Protein AF-A0A9X2PAR8-F1 (afdb_monomer)

Foldseek 3Di:
DDKAAQKWKDKVQQGDTDTDGIDDPPDDDDDDTDHDDDVVCVVVQKDKIKMWIDGDPDIDMDIDMDGHPDDPDDDKDKDWPDPDDDDPPDDIDIDID

Sequence (97 aa):
NVTLSNVAVSDPLTGLNVSIPSLAPGSSESIPTSYTVTQTDIDAGKVDNTASAAVGSVNVSASESVSATQLPALSITKTATESTFAAVGDVLNYTIV

InterPro domains:
  IPR055354 Domain of unknown function DUF7507 [PF24346] (1-56)

Solvent-accessible surface area (backbone atoms only — not comparable to full-atom values): 6339 Å² total; per-residue (Å²): 136,66,67,48,56,56,33,37,37,38,21,78,79,55,62,46,74,48,68,46,69,66,43,54,67,93,62,85,86,88,80,91,80,67,72,83,87,48,70,67,34,47,76,68,36,36,46,80,44,55,39,35,42,35,42,94,94,46,73,50,73,51,72,52,74,49,72,42,88,72,72,90,79,85,74,80,45,81,43,64,77,61,92,76,87,89,60,96,84,72,84,83,51,71,52,75,86

Organism: NCBI:txid2961943

Secondary structure (DSSP, 8-state):
---EEEEEEEETTTTEEEEEEEE-TT------------HHHHHHTEEEEEEEEEETTEEEEEEEEEE----------EEES-S---STT----EEE-

Mean predicted aligned error: 9.87 Å

pLDDT: mean 88.81, std 8.54, range [54.34, 96.31]

Radius of gyration: 27.12 Å; Cα contacts (8 Å, |Δi|>4): 137; chains: 1; bounding box: 56×22×77 Å

Structure (mmCIF, N/CA/C/O backbone):
data_AF-A0A9X2PAR8-F1
#
_entry.id   AF-A0A9X2PAR8-F1
#
loop_
_atom_site.group_PDB
_atom_site.id
_atom_site.type_symbol
_atom_site.label_atom_id
_atom_site.label_alt_id
_atom_site.label_comp_id
_atom_site.label_asym_id
_atom_site.label_entity_id
_atom_site.label_seq_id
_atom_site.pdbx_PDB_ins_code
_atom_site.Cartn_x
_atom_site.Cartn_y
_atom_site.Cartn_z
_atom_site.occupancy
_atom_site.B_iso_or_equiv
_atom_site.auth_seq_id
_atom_site.auth_comp_id
_atom_site.auth_asym_id
_atom_site.auth_atom_id
_atom_site.pdbx_PDB_model_num
ATOM 1 N N . ASN A 1 1 ? 21.451 6.467 -25.378 1.00 67.88 1 ASN A N 1
ATOM 2 C CA . ASN A 1 1 ? 20.116 6.818 -24.858 1.00 67.88 1 ASN A CA 1
ATOM 3 C C . ASN A 1 1 ? 19.089 6.199 -25.790 1.00 67.88 1 ASN A C 1
ATOM 5 O O . ASN A 1 1 ? 19.162 6.504 -26.973 1.00 67.88 1 ASN A O 1
ATOM 9 N N . VAL A 1 2 ? 18.241 5.281 -25.321 1.00 82.75 2 VAL A N 1
ATOM 10 C CA . VAL A 1 2 ? 17.296 4.526 -26.172 1.00 82.75 2 VAL A CA 1
ATOM 11 C C . VAL A 1 2 ? 15.875 4.670 -25.644 1.00 82.75 2 VAL A C 1
ATOM 13 O O . VAL A 1 2 ? 15.674 4.670 -24.432 1.00 82.75 2 VAL A O 1
ATOM 16 N N . THR A 1 3 ? 14.914 4.854 -26.549 1.00 89.00 3 THR A N 1
ATOM 17 C CA . THR A 1 3 ? 13.486 4.905 -26.212 1.00 89.00 3 THR A CA 1
ATOM 18 C C . THR A 1 3 ? 13.038 3.522 -25.757 1.00 89.00 3 THR A C 1
ATOM 20 O O . THR A 1 3 ? 13.345 2.528 -26.416 1.00 89.00 3 THR A O 1
ATOM 23 N N . LEU A 1 4 ? 12.328 3.458 -24.636 1.00 89.50 4 LEU A N 1
ATOM 24 C CA . LEU A 1 4 ? 11.718 2.226 -24.148 1.00 89.50 4 LEU A CA 1
ATOM 25 C C . LEU A 1 4 ? 10.339 2.064 -24.782 1.00 89.50 4 LEU A C 1
ATOM 27 O O . LEU A 1 4 ? 9.642 3.051 -24.999 1.00 89.50 4 LEU A O 1
ATOM 31 N N . SER A 1 5 ? 9.931 0.832 -25.064 1.00 91.56 5 SER A N 1
ATOM 32 C CA . SER A 1 5 ? 8.603 0.533 -25.607 1.00 91.56 5 SER A CA 1
ATOM 33 C C . SER A 1 5 ? 7.966 -0.613 -24.839 1.00 91.56 5 SER A C 1
ATOM 35 O O . SER A 1 5 ? 8.678 -1.497 -24.363 1.00 91.56 5 SER A O 1
ATOM 37 N N . ASN A 1 6 ? 6.635 -0.600 -24.745 1.00 91.00 6 ASN A N 1
ATOM 38 C CA . ASN A 1 6 ? 5.842 -1.592 -24.010 1.00 91.00 6 ASN A CA 1
ATOM 39 C C . ASN A 1 6 ? 6.309 -1.776 -22.557 1.00 91.00 6 ASN A C 1
ATOM 41 O O . ASN A 1 6 ? 6.514 -2.902 -22.100 1.00 91.00 6 ASN A O 1
ATOM 45 N N . VAL A 1 7 ? 6.501 -0.673 -21.829 1.00 93.25 7 VAL A N 1
ATOM 46 C CA . VAL A 1 7 ? 6.860 -0.739 -20.407 1.00 93.25 7 VAL A CA 1
ATOM 47 C C . VAL A 1 7 ? 5.617 -1.162 -19.631 1.00 93.25 7 VAL A C 1
ATOM 49 O O . VAL A 1 7 ? 4.625 -0.439 -19.610 1.00 93.25 7 VAL A O 1
ATOM 52 N N . ALA A 1 8 ? 5.646 -2.342 -19.024 1.00 94.88 8 ALA A N 1
ATOM 53 C CA . ALA A 1 8 ? 4.566 -2.833 -18.180 1.00 94.88 8 ALA A CA 1
ATOM 54 C C . ALA A 1 8 ? 4.733 -2.270 -16.768 1.00 94.88 8 ALA A C 1
ATOM 56 O O . ALA A 1 8 ? 5.803 -2.415 -16.183 1.00 94.88 8 ALA A O 1
ATOM 57 N N . VAL A 1 9 ? 3.695 -1.642 -16.225 1.00 95.88 9 VAL A N 1
ATOM 58 C CA . VAL A 1 9 ? 3.667 -1.100 -14.864 1.00 95.88 9 VAL A CA 1
ATOM 59 C C . VAL A 1 9 ? 2.547 -1.781 -14.094 1.00 95.88 9 VAL A C 1
ATOM 61 O O . VAL A 1 9 ? 1.398 -1.787 -14.537 1.00 95.88 9 VAL A O 1
ATOM 64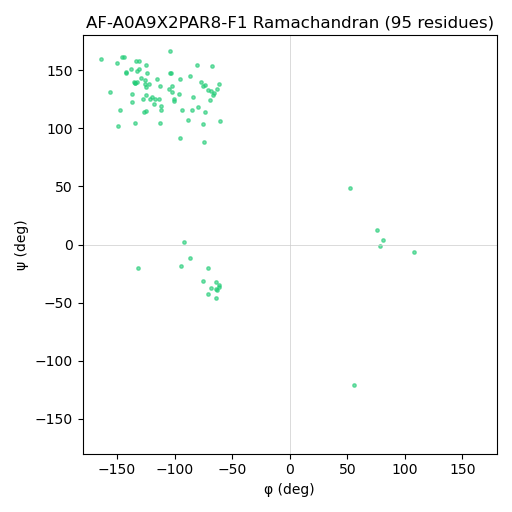 N N . SER A 1 10 ? 2.880 -2.341 -12.936 1.00 96.31 10 SER A N 1
ATOM 65 C CA . SER A 1 10 ? 1.939 -3.059 -12.082 1.00 96.31 10 SER A CA 1
ATOM 66 C C . SER A 1 10 ? 2.072 -2.645 -10.623 1.00 96.31 10 SER A C 1
ATOM 68 O O . SER A 1 10 ? 3.186 -2.558 -10.107 1.00 96.31 10 SER A O 1
ATOM 70 N N . ASP A 1 11 ? 0.944 -2.486 -9.946 1.00 95.69 11 ASP A N 1
ATOM 71 C CA . ASP A 1 11 ? 0.847 -2.248 -8.507 1.00 95.69 11 ASP A CA 1
ATOM 72 C C . ASP A 1 11 ? -0.251 -3.180 -7.956 1.00 95.69 11 ASP A C 1
ATOM 74 O O . ASP A 1 11 ? -1.438 -2.954 -8.211 1.00 95.69 11 ASP A O 1
ATOM 78 N N . PRO A 1 12 ? 0.124 -4.273 -7.262 1.00 94.12 12 PRO A N 1
ATOM 79 C CA . PRO A 1 12 ? -0.836 -5.266 -6.790 1.00 94.12 12 PRO A CA 1
ATOM 80 C C . PRO A 1 12 ? -1.835 -4.731 -5.764 1.00 94.12 12 PRO A C 1
ATOM 82 O O . PRO A 1 12 ? -2.966 -5.210 -5.729 1.00 94.12 12 PRO A O 1
ATOM 85 N N . LEU A 1 13 ? -1.432 -3.765 -4.931 1.00 92.56 13 LEU A N 1
ATOM 86 C CA . LEU A 1 13 ? -2.271 -3.252 -3.848 1.00 92.56 13 LEU A CA 1
ATOM 87 C C . LEU A 1 13 ? -3.424 -2.416 -4.404 1.00 92.56 13 LEU A C 1
ATOM 89 O O . LEU A 1 13 ? -4.565 -2.543 -3.970 1.00 92.56 13 LEU A O 1
ATOM 93 N N . THR A 1 14 ? -3.131 -1.574 -5.389 1.00 94.12 14 THR A N 1
ATOM 94 C CA . THR A 1 14 ? -4.132 -0.729 -6.052 1.00 94.12 14 THR A CA 1
ATOM 95 C C . THR A 1 14 ? -4.836 -1.437 -7.214 1.00 94.12 14 THR A C 1
ATOM 97 O O . THR A 1 14 ? -5.834 -0.939 -7.731 1.00 94.12 14 THR A O 1
ATOM 100 N N . GLY A 1 15 ? -4.324 -2.596 -7.639 1.00 92.94 15 GLY A N 1
ATOM 101 C CA . GLY A 1 15 ? -4.810 -3.330 -8.808 1.00 92.94 15 GLY A CA 1
ATOM 102 C C . GLY A 1 15 ? -4.384 -2.715 -10.145 1.00 92.94 15 GLY A C 1
ATOM 103 O O . GLY A 1 15 ? -4.922 -3.093 -11.188 1.00 92.94 15 GLY A O 1
ATOM 104 N N . LEU A 1 16 ? -3.434 -1.773 -10.145 1.00 95.44 16 LEU A 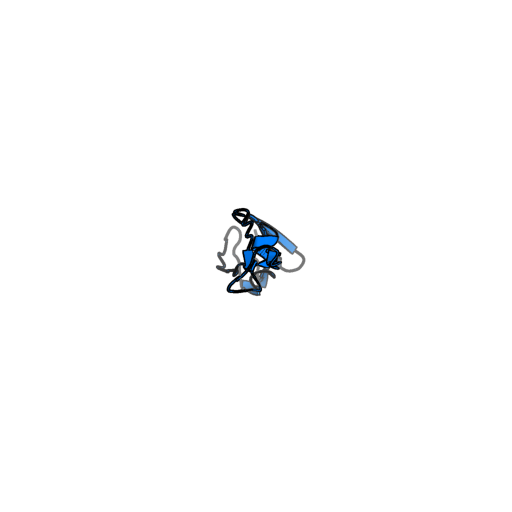N 1
ATOM 105 C CA . LEU A 1 16 ? -2.928 -1.160 -11.369 1.00 95.44 16 LEU A CA 1
ATOM 106 C C . LEU A 1 16 ? -2.198 -2.206 -12.214 1.00 95.44 16 LEU A C 1
ATOM 108 O O . LEU A 1 16 ? -1.298 -2.898 -11.738 1.00 95.44 16 LEU A O 1
ATOM 112 N N . ASN A 1 17 ? -2.545 -2.267 -13.495 1.00 95.56 17 ASN A N 1
ATOM 113 C CA . ASN A 1 17 ? -1.806 -3.023 -14.495 1.00 95.56 17 ASN A CA 1
ATOM 114 C C . ASN A 1 17 ? -1.956 -2.325 -15.848 1.00 95.56 17 ASN A C 1
ATOM 116 O O . ASN A 1 17 ?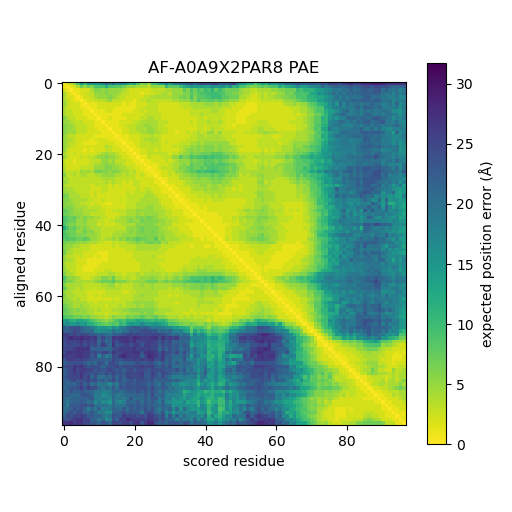 -3.009 -2.402 -16.483 1.00 95.56 17 ASN A O 1
ATOM 120 N N . VAL A 1 18 ? -0.929 -1.589 -16.259 1.00 94.62 18 VAL A N 1
ATOM 121 C CA . VAL A 1 18 ? -0.949 -0.768 -17.473 1.00 94.62 18 VAL A CA 1
ATOM 122 C C . VAL A 1 18 ? 0.317 -0.974 -18.289 1.00 94.62 18 VAL A C 1
ATOM 124 O O . VAL A 1 18 ? 1.353 -1.390 -17.775 1.00 94.62 18 VAL A O 1
ATOM 127 N N . SER A 1 19 ? 0.240 -0.664 -19.579 1.00 94.12 19 SER A N 1
ATOM 128 C CA . SER A 1 19 ? 1.402 -0.670 -20.460 1.00 94.12 19 SER A CA 1
ATOM 129 C C . SER A 1 19 ? 1.593 0.706 -21.076 1.00 94.12 19 SER A C 1
ATOM 131 O O . SER A 1 19 ? 0.680 1.239 -21.704 1.00 94.12 19 SER A O 1
ATOM 133 N N . ILE A 1 20 ? 2.787 1.261 -20.896 1.00 93.12 20 ILE A N 1
ATOM 134 C CA . ILE A 1 20 ? 3.228 2.495 -21.535 1.00 93.12 20 ILE A CA 1
ATOM 135 C C . ILE A 1 20 ? 3.784 2.124 -22.918 1.00 93.12 20 ILE A C 1
ATOM 137 O O . ILE A 1 20 ? 4.801 1.419 -22.998 1.00 93.12 20 ILE A O 1
ATOM 141 N N . PRO A 1 21 ? 3.169 2.589 -24.021 1.00 91.44 21 PRO A N 1
ATOM 142 C CA . PRO A 1 21 ? 3.574 2.187 -25.367 1.00 91.44 21 PRO A CA 1
ATOM 143 C C . PRO A 1 21 ? 5.001 2.615 -25.717 1.00 91.44 21 PRO A C 1
ATOM 145 O O . PRO A 1 21 ? 5.736 1.865 -26.359 1.00 91.44 21 PRO A O 1
ATOM 148 N N . SER A 1 22 ? 5.401 3.817 -25.296 1.00 92.81 22 SER A N 1
ATOM 149 C CA . SER A 1 22 ? 6.711 4.389 -25.593 1.00 92.81 22 SER A CA 1
ATOM 150 C C . SER A 1 22 ? 7.106 5.430 -24.552 1.00 92.81 22 SER A C 1
ATOM 152 O O . SER A 1 22 ? 6.347 6.360 -24.302 1.00 92.81 22 SER A O 1
ATOM 154 N N . LEU A 1 23 ? 8.327 5.333 -24.030 1.00 92.25 23 LEU A N 1
ATOM 155 C CA . LEU A 1 23 ? 8.916 6.304 -23.115 1.00 92.25 23 LEU A CA 1
ATOM 156 C C . LEU A 1 23 ? 10.255 6.787 -23.673 1.00 92.25 23 LEU A C 1
ATOM 158 O O . LEU A 1 23 ? 11.208 6.015 -23.823 1.00 92.25 23 LEU A O 1
ATOM 162 N N . ALA A 1 24 ? 10.314 8.074 -24.018 1.00 92.38 24 ALA A N 1
ATOM 163 C CA . ALA A 1 24 ? 11.531 8.684 -24.525 1.00 92.38 24 ALA A CA 1
ATOM 164 C C . ALA A 1 24 ? 12.606 8.750 -23.426 1.00 92.38 24 ALA A C 1
ATOM 166 O O . ALA A 1 24 ? 12.297 8.788 -22.232 1.00 92.38 24 ALA A O 1
ATOM 167 N N . PRO A 1 25 ? 13.890 8.767 -23.803 1.00 90.38 25 PRO A N 1
ATOM 168 C CA . PRO A 1 25 ? 14.940 8.722 -22.809 1.00 90.38 25 PRO A CA 1
ATOM 169 C C . PRO A 1 25 ? 14.976 9.982 -21.931 1.00 90.38 25 PRO A C 1
ATOM 171 O O . PRO A 1 25 ? 15.040 11.098 -22.443 1.00 90.38 25 PRO A O 1
ATOM 174 N N . GLY A 1 26 ? 14.983 9.803 -20.608 1.00 89.19 26 GLY A N 1
ATOM 175 C CA . GLY A 1 26 ? 14.930 10.906 -19.640 1.00 89.19 26 GLY A CA 1
ATOM 176 C C . GLY A 1 26 ? 13.532 11.501 -19.430 1.00 89.19 26 GLY A C 1
ATOM 177 O O . GLY A 1 26 ? 13.384 12.395 -18.602 1.00 89.19 26 GLY A O 1
ATOM 178 N N . SER A 1 27 ? 12.513 11.012 -20.142 1.00 89.56 27 SER A N 1
ATOM 179 C CA . SER A 1 27 ? 11.114 11.339 -19.864 1.00 89.56 27 SER A CA 1
ATOM 180 C C . SER A 1 27 ? 10.572 10.500 -18.708 1.00 89.56 27 SER A C 1
ATOM 182 O O . SER A 1 27 ? 11.029 9.385 -18.459 1.00 89.56 27 SER A O 1
ATOM 184 N N . SER A 1 28 ? 9.565 11.036 -18.027 1.00 90.25 28 SER A N 1
ATOM 185 C CA . SER A 1 28 ? 8.789 10.344 -17.002 1.00 90.25 28 SER A CA 1
ATOM 186 C C . SER A 1 28 ? 7.303 10.400 -17.345 1.00 90.25 28 SER A C 1
ATOM 188 O O . SER A 1 28 ? 6.846 11.305 -18.044 1.00 90.25 28 SER A O 1
ATOM 190 N N . GLU A 1 29 ? 6.554 9.423 -16.845 1.00 91.12 29 GLU A N 1
ATOM 191 C CA . GLU A 1 29 ? 5.103 9.352 -16.972 1.00 91.12 29 GLU A CA 1
ATOM 192 C C . GLU A 1 29 ? 4.486 9.210 -15.582 1.00 91.12 29 GLU A C 1
ATOM 194 O O . GLU A 1 29 ? 5.054 8.554 -14.707 1.00 91.12 29 GLU A O 1
ATOM 199 N N . SER A 1 30 ? 3.348 9.867 -15.363 1.00 92.94 30 SER A N 1
ATOM 200 C CA . SER A 1 30 ? 2.629 9.833 -14.092 1.00 92.94 30 SER A CA 1
ATOM 201 C C . SER A 1 30 ? 1.321 9.079 -14.280 1.00 92.94 30 SER A C 1
ATOM 203 O O . SER A 1 30 ? 0.478 9.489 -15.076 1.00 92.94 30 SER A O 1
ATOM 205 N N . ILE A 1 31 ? 1.166 7.976 -13.549 1.00 93.31 31 ILE A N 1
ATOM 206 C CA . ILE A 1 31 ? -0.023 7.126 -13.596 1.00 93.31 31 ILE A CA 1
ATOM 207 C C . ILE A 1 31 ? -0.726 7.238 -12.237 1.00 93.31 31 ILE A C 1
ATOM 209 O O . ILE A 1 31 ? -0.224 6.689 -11.254 1.00 93.31 31 ILE A O 1
ATOM 213 N N . PRO A 1 32 ? -1.850 7.969 -12.140 1.00 92.12 32 PRO A N 1
ATOM 214 C CA . PRO A 1 32 ? -2.590 8.071 -10.893 1.00 92.12 32 PRO A CA 1
ATOM 215 C C . PRO A 1 32 ? -3.286 6.742 -10.583 1.00 92.12 32 PRO A C 1
ATOM 217 O O . PRO A 1 32 ? -3.952 6.158 -11.435 1.00 92.12 32 PRO A O 1
ATOM 220 N N . THR A 1 33 ? -3.155 6.286 -9.342 1.00 94.00 33 THR A N 1
ATOM 221 C CA . THR A 1 33 ? -3.848 5.114 -8.803 1.00 94.00 33 THR A CA 1
ATOM 222 C C . THR A 1 33 ? -4.210 5.368 -7.339 1.00 94.00 33 THR A C 1
ATOM 224 O O . THR A 1 33 ? -3.663 6.277 -6.710 1.00 94.00 33 THR A O 1
ATOM 227 N N . SER A 1 34 ? -5.158 4.612 -6.793 1.00 93.06 34 SER A N 1
ATOM 228 C CA . SER A 1 34 ? -5.648 4.798 -5.426 1.00 93.06 34 SER A CA 1
ATOM 229 C C . SER A 1 34 ? -5.941 3.467 -4.754 1.00 93.06 34 SER A C 1
ATOM 231 O O . SER A 1 34 ? -6.398 2.533 -5.407 1.00 93.06 34 SER A O 1
ATOM 233 N N . TYR A 1 35 ? -5.750 3.419 -3.440 1.00 94.38 35 TYR A N 1
ATOM 234 C CA . TYR A 1 35 ? -6.100 2.285 -2.591 1.00 94.38 35 TYR A CA 1
ATOM 235 C C . TYR A 1 35 ? -7.070 2.738 -1.496 1.00 94.38 35 TYR A C 1
ATOM 237 O O . TYR A 1 35 ? -6.898 3.809 -0.911 1.00 94.38 35 TYR A O 1
ATOM 245 N N . THR A 1 36 ? -8.097 1.933 -1.221 1.00 93.38 36 THR A N 1
ATOM 246 C CA . THR A 1 36 ? -9.025 2.165 -0.109 1.00 93.38 36 THR A CA 1
ATOM 247 C C . THR A 1 36 ? -8.548 1.394 1.114 1.00 93.38 36 THR A C 1
ATOM 249 O O . THR A 1 36 ? -8.538 0.168 1.105 1.00 93.38 36 THR A O 1
ATOM 252 N N . VAL A 1 37 ? -8.180 2.127 2.167 1.00 91.44 37 VAL A N 1
ATOM 253 C CA . VAL A 1 37 ? -7.716 1.565 3.443 1.00 91.44 37 VAL A CA 1
ATOM 254 C C . VAL A 1 37 ? -8.810 0.716 4.094 1.00 91.44 37 VAL A C 1
ATOM 256 O O . VAL A 1 37 ? -9.979 1.108 4.128 1.00 91.44 37 VAL A O 1
ATOM 259 N N . THR A 1 38 ? -8.419 -0.432 4.639 1.00 86.88 38 THR A N 1
ATOM 260 C CA . THR A 1 38 ? -9.300 -1.375 5.339 1.00 86.88 38 THR A CA 1
ATOM 261 C C . THR A 1 38 ? -9.127 -1.303 6.859 1.00 86.88 38 THR A C 1
ATOM 263 O O . THR A 1 38 ? -8.151 -0.751 7.362 1.00 86.88 38 THR A O 1
ATOM 266 N N . GLN A 1 39 ? -10.049 -1.902 7.624 1.00 81.19 39 GLN A N 1
ATOM 267 C CA . GLN A 1 39 ? -9.891 -2.004 9.083 1.00 81.19 39 GLN A CA 1
ATOM 268 C C . GLN A 1 39 ? -8.642 -2.811 9.466 1.00 81.19 39 GLN A C 1
ATOM 270 O O . GLN A 1 39 ? -7.939 -2.445 10.399 1.00 81.19 39 GLN A O 1
ATOM 275 N N . THR A 1 40 ? -8.316 -3.856 8.703 1.00 83.94 40 THR A N 1
ATOM 276 C CA . THR A 1 40 ? -7.102 -4.650 8.923 1.00 83.94 40 THR A CA 1
ATOM 277 C C . THR A 1 40 ? -5.834 -3.811 8.772 1.00 83.94 40 THR A C 1
ATOM 279 O O . THR A 1 40 ? -4.892 -4.008 9.530 1.00 83.94 40 THR A O 1
ATOM 282 N N . ASP A 1 41 ? -5.820 -2.838 7.859 1.00 88.94 41 ASP A N 1
ATOM 283 C CA . ASP A 1 41 ? -4.695 -1.907 7.702 1.00 88.94 41 ASP A CA 1
ATOM 284 C C . ASP A 1 41 ? -4.565 -0.952 8.900 1.00 88.94 41 ASP A C 1
ATOM 286 O O . ASP A 1 41 ? -3.458 -0.641 9.344 1.00 88.94 41 ASP A O 1
ATOM 290 N N . ILE A 1 42 ? -5.698 -0.505 9.459 1.00 85.56 42 ILE A N 1
ATOM 291 C CA . ILE A 1 42 ? -5.726 0.294 10.693 1.00 85.56 42 ILE A CA 1
ATOM 292 C C . ILE A 1 42 ? -5.187 -0.525 11.866 1.00 85.56 42 ILE A C 1
ATOM 294 O O . ILE A 1 42 ? -4.327 -0.037 12.603 1.00 85.56 42 ILE A O 1
ATOM 298 N N . ASP A 1 43 ? -5.634 -1.773 12.004 1.00 84.00 43 ASP A N 1
ATOM 299 C CA . ASP A 1 43 ? -5.194 -2.691 13.057 1.00 84.00 43 ASP A CA 1
ATOM 300 C C . ASP A 1 43 ? -3.697 -3.030 12.912 1.00 84.00 43 ASP A C 1
ATOM 302 O O . ASP A 1 43 ? -2.966 -3.074 13.902 1.00 84.00 43 ASP A O 1
ATOM 306 N N . ALA A 1 44 ? -3.211 -3.191 11.675 1.00 86.50 44 ALA A N 1
ATOM 307 C CA . ALA A 1 44 ? -1.796 -3.382 11.349 1.00 86.50 44 ALA A CA 1
ATOM 308 C C . ALA A 1 44 ? -0.950 -2.110 11.549 1.00 86.50 44 ALA A C 1
ATOM 310 O O . ALA A 1 44 ? 0.273 -2.191 11.686 1.00 86.50 44 ALA A O 1
ATOM 311 N N . GLY A 1 45 ? -1.584 -0.936 11.570 1.00 88.19 45 GLY A N 1
ATOM 312 C CA . GLY A 1 45 ? -0.944 0.347 11.861 1.00 88.19 45 GLY A CA 1
ATOM 313 C C . GLY A 1 45 ? -0.202 0.975 10.691 1.00 88.19 45 GLY A C 1
ATOM 314 O O . GLY A 1 45 ? 0.418 2.026 10.863 1.00 88.19 45 GLY A O 1
ATOM 315 N N . LYS A 1 46 ? -0.252 0.364 9.507 1.00 90.25 46 LYS A N 1
ATOM 316 C CA . LYS A 1 46 ? 0.370 0.874 8.284 1.00 90.25 46 LYS A CA 1
ATOM 317 C C . LYS A 1 46 ? -0.178 0.180 7.040 1.00 90.25 46 LYS A C 1
ATOM 319 O O . LYS A 1 46 ? -0.663 -0.944 7.111 1.00 90.25 46 LYS A 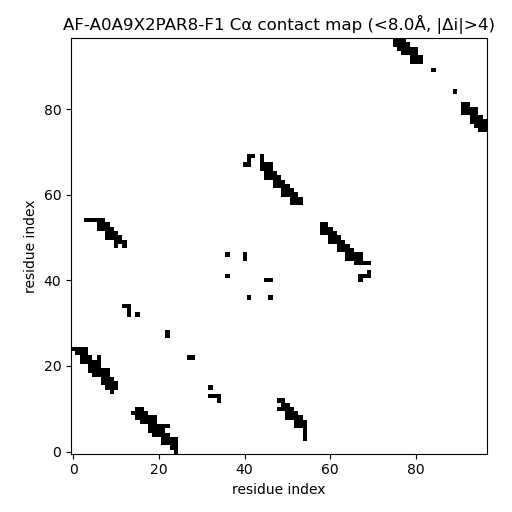O 1
ATOM 324 N N . VAL A 1 47 ? 0.003 0.838 5.903 1.00 94.81 47 VAL A N 1
ATOM 325 C CA . VAL A 1 47 ? -0.187 0.291 4.559 1.00 94.81 47 VAL A CA 1
ATOM 326 C C . VAL A 1 47 ? 1.152 0.347 3.834 1.00 94.81 47 VAL A C 1
ATOM 328 O O . VAL A 1 47 ? 1.712 1.430 3.671 1.00 94.81 47 VAL A O 1
ATOM 331 N N . ASP A 1 48 ? 1.656 -0.806 3.397 1.00 93.94 48 ASP A N 1
ATOM 332 C CA . ASP A 1 48 ? 2.842 -0.904 2.544 1.00 93.94 48 ASP A CA 1
ATOM 333 C C . ASP A 1 48 ? 2.394 -1.118 1.094 1.00 93.94 48 ASP A C 1
ATOM 335 O O . ASP A 1 48 ? 1.690 -2.083 0.797 1.00 93.94 48 ASP A O 1
ATOM 339 N N . ASN A 1 49 ? 2.813 -0.244 0.181 1.00 95.50 49 ASN A N 1
ATOM 340 C CA . ASN A 1 49 ? 2.532 -0.368 -1.243 1.00 95.50 49 ASN A CA 1
ATOM 341 C C . ASN A 1 49 ? 3.820 -0.584 -2.041 1.00 95.50 49 ASN A C 1
ATOM 343 O O . ASN A 1 49 ? 4.852 0.001 -1.726 1.00 95.50 49 ASN A O 1
ATOM 347 N N . THR A 1 50 ? 3.777 -1.411 -3.086 1.00 95.06 50 THR A N 1
ATOM 348 C CA . THR A 1 50 ? 4.911 -1.629 -3.994 1.00 95.06 50 THR A CA 1
ATOM 349 C C . THR A 1 50 ? 4.446 -1.649 -5.442 1.00 95.06 50 THR A C 1
ATOM 351 O O . THR A 1 50 ? 3.651 -2.501 -5.835 1.00 95.06 50 THR A O 1
ATOM 354 N N . ALA A 1 51 ? 5.021 -0.764 -6.252 1.00 95.31 51 ALA A N 1
ATOM 355 C CA . ALA A 1 51 ? 4.838 -0.736 -7.695 1.00 95.31 51 ALA A CA 1
ATOM 356 C C . ALA A 1 51 ? 6.077 -1.302 -8.398 1.00 95.31 51 ALA A C 1
ATOM 358 O O . ALA A 1 51 ? 7.208 -1.155 -7.930 1.00 95.31 51 ALA A O 1
ATOM 359 N N . SER A 1 52 ? 5.868 -1.950 -9.539 1.00 95.12 52 SER A N 1
ATOM 360 C CA . SER A 1 52 ? 6.923 -2.514 -10.380 1.00 95.12 52 SER A CA 1
ATOM 361 C C . SER A 1 52 ? 6.765 -2.057 -11.822 1.00 95.12 52 SER A C 1
ATOM 363 O O . SER A 1 52 ? 5.647 -1.953 -12.320 1.00 95.12 52 SER A O 1
ATOM 365 N N . ALA A 1 53 ? 7.886 -1.815 -12.495 1.00 95.06 53 ALA A N 1
ATOM 366 C CA . ALA A 1 53 ? 7.943 -1.535 -13.921 1.00 95.06 53 ALA A CA 1
ATOM 367 C C . ALA A 1 53 ? 8.903 -2.511 -14.610 1.00 95.06 53 ALA A C 1
ATOM 369 O O . ALA A 1 53 ? 10.008 -2.759 -14.120 1.00 95.06 53 ALA A O 1
ATOM 370 N N . ALA A 1 54 ? 8.492 -3.055 -15.751 1.00 94.25 54 ALA A N 1
ATOM 371 C CA . ALA A 1 54 ? 9.259 -4.027 -16.513 1.00 94.25 54 ALA A CA 1
ATOM 372 C C . ALA A 1 54 ? 9.305 -3.670 -18.002 1.00 94.25 54 ALA A C 1
ATOM 374 O O . ALA A 1 54 ? 8.310 -3.257 -18.596 1.00 94.25 54 ALA A O 1
ATOM 375 N N . VAL A 1 55 ? 10.470 -3.858 -18.617 1.00 93.62 55 VAL A N 1
ATOM 376 C CA . VAL A 1 55 ? 10.690 -3.696 -20.057 1.00 93.62 55 VAL A CA 1
ATOM 377 C C . VAL A 1 55 ? 11.757 -4.684 -20.526 1.00 93.62 55 VAL A C 1
ATOM 379 O O . VAL A 1 55 ? 12.915 -4.627 -20.112 1.00 93.62 55 VAL A O 1
ATOM 382 N N . GLY A 1 56 ? 11.374 -5.627 -21.390 1.00 88.50 56 GLY A N 1
ATOM 383 C CA . GLY A 1 56 ? 12.260 -6.724 -21.791 1.00 88.50 56 GLY A CA 1
ATOM 384 C C . GLY A 1 56 ? 12.765 -7.508 -20.574 1.00 88.50 56 GLY A C 1
ATOM 385 O O . GLY A 1 56 ? 11.967 -8.032 -19.805 1.00 88.50 56 GLY A O 1
ATOM 386 N N . SER A 1 57 ? 14.087 -7.563 -20.392 1.00 88.00 57 SER A N 1
ATOM 387 C CA . SER A 1 57 ? 14.734 -8.225 -19.245 1.00 88.00 57 SER A CA 1
ATOM 388 C C . SER A 1 57 ? 14.995 -7.296 -18.054 1.00 88.00 57 SER A C 1
ATOM 390 O O . SER A 1 57 ? 15.643 -7.708 -17.095 1.00 88.00 57 SER A O 1
ATOM 392 N N . VAL A 1 58 ? 14.582 -6.029 -18.133 1.00 91.56 58 VAL A N 1
ATOM 393 C CA . VAL A 1 58 ? 14.770 -5.050 -17.060 1.00 91.56 58 VAL A CA 1
ATOM 394 C C . VAL A 1 58 ? 13.504 -4.992 -16.227 1.00 91.56 58 VAL A C 1
ATOM 396 O O . VAL A 1 58 ? 12.414 -4.800 -16.759 1.00 91.56 58 VAL A O 1
ATOM 399 N N . ASN A 1 59 ? 13.663 -5.103 -14.916 1.00 93.88 59 ASN A N 1
ATOM 400 C CA . ASN A 1 59 ? 12.591 -5.005 -13.941 1.00 93.88 59 ASN A CA 1
ATOM 401 C C . ASN A 1 59 ? 13.069 -4.165 -12.758 1.00 93.88 59 ASN A C 1
ATOM 403 O O . ASN A 1 59 ? 14.144 -4.404 -12.206 1.00 93.88 59 ASN A O 1
ATOM 407 N N . VAL A 1 60 ? 12.269 -3.176 -12.381 1.00 94.75 60 VAL A N 1
ATOM 408 C CA . VAL A 1 60 ? 12.522 -2.282 -11.249 1.00 94.75 60 VAL A CA 1
ATOM 409 C C . VAL A 1 60 ? 11.273 -2.198 -10.387 1.00 94.75 60 VAL A C 1
ATOM 411 O O . VAL A 1 60 ? 10.160 -2.340 -10.888 1.00 94.75 60 VAL A O 1
ATOM 414 N N . SER A 1 61 ? 11.455 -1.953 -9.096 1.00 94.81 61 SER A N 1
ATOM 415 C CA . SER A 1 61 ? 10.361 -1.794 -8.144 1.00 94.81 61 SER A CA 1
ATOM 416 C C . SER A 1 61 ? 10.636 -0.637 -7.198 1.00 94.81 61 SER A C 1
ATOM 418 O O . SER A 1 61 ? 11.792 -0.340 -6.891 1.00 94.81 61 SER A O 1
ATOM 420 N N . ALA A 1 62 ? 9.571 -0.013 -6.717 1.00 95.62 62 ALA A N 1
ATOM 421 C CA . ALA A 1 62 ?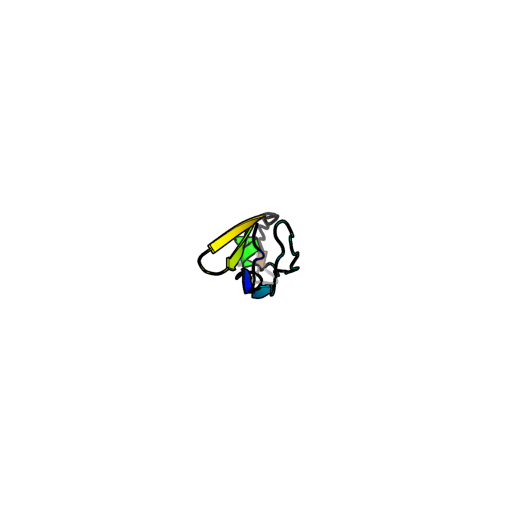 9.613 1.013 -5.689 1.00 95.62 62 ALA A CA 1
ATOM 422 C C . ALA A 1 62 ? 8.512 0.736 -4.664 1.00 95.62 62 ALA A C 1
ATOM 424 O O . ALA A 1 62 ? 7.402 0.354 -5.039 1.00 95.62 62 ALA A O 1
ATOM 425 N N . SER A 1 63 ? 8.831 0.934 -3.389 1.00 93.12 63 SER A N 1
ATOM 426 C CA . SER A 1 63 ? 7.917 0.696 -2.274 1.00 93.12 63 SER A CA 1
ATOM 427 C C . SER A 1 63 ? 7.767 1.956 -1.435 1.00 93.12 63 SER A C 1
ATOM 429 O O . SER A 1 63 ? 8.723 2.718 -1.299 1.00 93.12 63 SER A O 1
ATOM 431 N N . GLU A 1 64 ? 6.584 2.146 -0.865 1.00 95.00 64 GLU A N 1
ATOM 432 C CA . GLU A 1 64 ? 6.258 3.256 0.028 1.00 95.00 64 GLU A CA 1
ATOM 433 C C . GLU A 1 64 ? 5.347 2.768 1.158 1.00 95.00 64 GLU A C 1
ATOM 435 O O . GLU A 1 64 ? 4.528 1.868 0.949 1.00 95.00 64 GLU A O 1
ATOM 440 N N . SER A 1 65 ? 5.475 3.367 2.341 1.00 91.12 65 SER A N 1
ATOM 441 C CA . SER A 1 65 ? 4.739 2.957 3.539 1.00 91.12 65 SER A CA 1
ATOM 442 C C . SER A 1 65 ? 4.023 4.144 4.165 1.00 91.12 65 SER A C 1
ATOM 444 O O . SER A 1 65 ? 4.639 5.140 4.537 1.00 91.12 65 SER A O 1
ATOM 446 N N . VAL A 1 66 ? 2.713 4.016 4.363 1.00 92.94 66 VAL A N 1
ATOM 447 C CA . VAL A 1 66 ? 1.896 5.031 5.034 1.00 92.94 66 VAL A CA 1
ATOM 448 C C . VAL A 1 66 ? 1.424 4.489 6.375 1.00 92.94 66 VAL A C 1
ATOM 450 O O . VAL A 1 66 ? 0.665 3.525 6.428 1.00 92.94 66 VAL A O 1
ATOM 453 N N . SER A 1 67 ? 1.856 5.110 7.472 1.00 89.56 67 SER A N 1
ATOM 454 C CA . SER A 1 67 ? 1.425 4.729 8.822 1.00 89.56 67 SE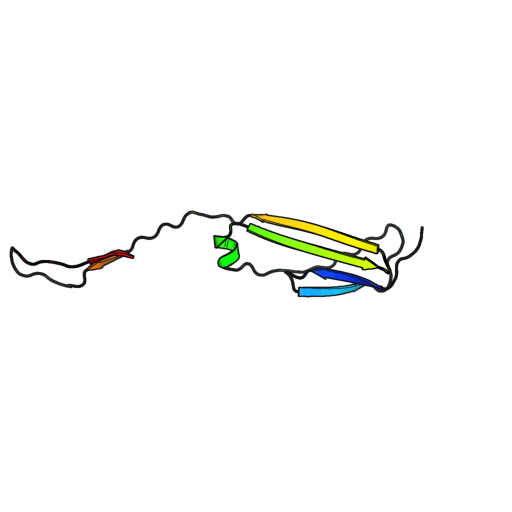R A CA 1
ATOM 455 C C . SER A 1 67 ? -0.009 5.178 9.103 1.00 89.56 67 SER A C 1
ATOM 457 O O . SER A 1 67 ? -0.385 6.315 8.810 1.00 89.56 67 SER A O 1
ATOM 459 N N . ALA A 1 68 ? -0.798 4.313 9.734 1.00 85.88 68 ALA A N 1
ATOM 460 C CA . ALA A 1 68 ? -2.111 4.669 10.246 1.00 85.88 68 ALA A CA 1
ATOM 461 C C . ALA A 1 68 ? -1.970 5.460 11.555 1.00 85.88 68 ALA A C 1
ATOM 463 O O . ALA A 1 68 ? -1.163 5.130 12.427 1.00 85.88 68 ALA A O 1
ATOM 464 N N . THR A 1 69 ? -2.796 6.490 11.732 1.00 77.81 69 THR A N 1
ATOM 465 C CA . THR A 1 69 ? -2.948 7.153 13.031 1.00 77.81 69 THR A CA 1
ATOM 466 C C . THR A 1 69 ? -3.766 6.255 13.952 1.00 77.81 69 THR A C 1
ATOM 468 O O . THR A 1 69 ? -4.993 6.352 14.000 1.00 77.81 69 THR A O 1
ATOM 471 N N . GLN A 1 70 ? -3.098 5.361 14.676 1.00 64.75 70 GLN A N 1
ATOM 472 C CA . GLN A 1 70 ? -3.745 4.569 15.714 1.00 64.75 70 GLN A CA 1
ATOM 473 C C . GLN A 1 70 ? -3.993 5.447 16.945 1.00 64.75 70 GLN A C 1
ATOM 475 O O . GLN A 1 70 ? -3.084 5.736 17.722 1.00 64.75 70 GLN A O 1
ATOM 480 N N . LEU A 1 71 ? -5.239 5.875 17.137 1.00 59.41 71 LEU A N 1
ATOM 481 C CA . LEU A 1 71 ? -5.712 6.252 18.465 1.00 59.41 71 LEU A CA 1
ATOM 482 C C . LEU A 1 71 ? -6.052 4.942 19.182 1.00 59.41 71 LEU A C 1
ATOM 484 O O . LEU A 1 71 ? -6.918 4.221 18.686 1.00 59.41 71 LEU A O 1
ATOM 488 N N . PRO A 1 72 ? -5.400 4.586 20.303 1.00 54.34 72 PRO A N 1
ATOM 489 C CA . PRO A 1 72 ? -5.799 3.409 21.060 1.00 54.34 72 PRO A CA 1
ATOM 490 C C . PRO A 1 72 ? -7.249 3.594 21.520 1.00 54.34 72 PRO A C 1
ATOM 492 O O . PRO A 1 72 ? -7.534 4.392 22.411 1.00 54.34 72 PRO A O 1
ATOM 495 N N . ALA A 1 73 ? -8.177 2.878 20.889 1.00 61.47 73 ALA A N 1
ATOM 496 C CA . ALA A 1 73 ? -9.571 2.843 21.295 1.00 61.47 73 ALA A CA 1
ATOM 497 C C . ALA A 1 73 ? -9.768 1.625 22.199 1.00 61.47 73 ALA A C 1
ATOM 499 O O . ALA A 1 73 ? -10.022 0.518 21.734 1.00 61.47 73 ALA A O 1
ATOM 500 N N . LEU A 1 74 ? -9.611 1.831 23.507 1.00 61.28 74 LEU A N 1
ATOM 501 C CA . LEU A 1 74 ? -10.056 0.869 24.509 1.00 61.28 74 LEU A CA 1
ATOM 502 C C . LEU A 1 74 ? -11.511 1.200 24.854 1.00 61.28 74 LEU A C 1
ATOM 504 O O . LEU A 1 74 ? -11.777 2.203 25.515 1.00 61.28 74 LEU A O 1
ATOM 508 N N . SER A 1 75 ? -12.455 0.382 24.393 1.00 65.56 75 SER A N 1
ATOM 509 C CA . SER A 1 75 ? -13.860 0.476 24.798 1.00 65.56 75 SER A CA 1
ATOM 510 C C . SER A 1 75 ? -14.179 -0.602 25.821 1.00 65.56 75 SER A C 1
ATOM 512 O O . SER A 1 75 ? -13.799 -1.751 25.634 1.00 65.56 75 SER A O 1
ATOM 514 N N . ILE A 1 76 ? -14.902 -0.228 26.873 1.00 78.88 76 ILE A N 1
ATOM 515 C CA . ILE A 1 76 ? -15.474 -1.163 27.838 1.00 78.88 76 ILE A CA 1
ATOM 516 C C . ILE A 1 76 ? -16.972 -0.908 27.921 1.00 78.88 76 ILE A C 1
ATOM 518 O O . ILE A 1 76 ? -17.418 0.225 28.121 1.00 78.88 76 ILE A O 1
ATOM 522 N N . THR A 1 77 ? -17.754 -1.963 27.777 1.00 81.44 77 THR A N 1
ATOM 523 C CA . THR A 1 77 ? -19.197 -1.946 27.996 1.00 81.44 77 THR A CA 1
ATOM 524 C C . THR A 1 77 ? -19.522 -2.796 29.212 1.00 81.44 77 THR A C 1
ATOM 526 O O . THR A 1 77 ? -18.954 -3.866 29.405 1.00 81.44 77 THR A O 1
ATOM 529 N N . LYS A 1 78 ? -20.407 -2.296 30.080 1.00 91.38 78 LYS A N 1
ATOM 530 C CA . LYS A 1 78 ? -20.916 -3.037 31.235 1.00 91.38 78 LYS A CA 1
ATOM 531 C C . LYS A 1 78 ? -22.430 -3.018 31.183 1.00 91.38 78 LYS A C 1
ATOM 533 O O . LYS A 1 78 ? -23.043 -1.966 31.355 1.00 91.38 78 LYS A O 1
ATOM 538 N N . THR A 1 79 ? -23.019 -4.184 30.991 1.00 91.81 79 THR A N 1
ATOM 539 C CA . THR A 1 79 ? -24.470 -4.334 30.887 1.00 91.81 79 THR A CA 1
ATOM 540 C C . THR A 1 79 ? -24.958 -5.192 32.038 1.00 91.81 79 THR A C 1
ATOM 542 O O . THR A 1 79 ? -24.446 -6.291 32.234 1.00 91.81 79 THR A O 1
ATOM 545 N N . ALA A 1 80 ? -25.915 -4.677 32.812 1.00 91.31 80 ALA A N 1
ATOM 546 C CA . ALA A 1 80 ? -26.635 -5.470 33.802 1.00 91.31 80 ALA A CA 1
ATOM 547 C C . ALA A 1 80 ? -27.649 -6.365 33.084 1.00 91.31 80 ALA A C 1
ATOM 549 O O . ALA A 1 80 ? -28.332 -5.899 32.168 1.00 91.31 80 ALA A O 1
ATOM 550 N N . THR A 1 81 ? -27.757 -7.628 33.482 1.00 90.06 81 THR A N 1
ATOM 551 C CA . THR A 1 81 ? -28.802 -8.521 32.959 1.00 90.06 81 THR A CA 1
ATOM 552 C C . THR A 1 81 ? -30.167 -8.204 33.555 1.00 90.06 81 THR A C 1
ATOM 554 O O . THR A 1 81 ? -31.184 -8.364 32.883 1.00 90.06 81 THR A O 1
ATOM 557 N N . GLU A 1 82 ? -30.212 -7.724 34.794 1.00 92.69 82 GLU A N 1
ATOM 558 C CA . GLU A 1 82 ? -31.443 -7.344 35.477 1.00 92.69 82 GLU A CA 1
ATOM 559 C C . GLU A 1 82 ? -31.717 -5.837 35.343 1.00 92.69 82 GLU A C 1
ATOM 561 O O . GLU A 1 82 ? -30.813 -5.004 35.413 1.00 92.69 82 GLU A O 1
ATOM 566 N N . SER A 1 83 ? -32.992 -5.472 35.186 1.00 86.81 83 SER A N 1
ATOM 567 C CA . SER A 1 83 ? -33.436 -4.076 35.057 1.00 86.81 83 SER A CA 1
ATOM 568 C C . SER A 1 83 ? -33.867 -3.433 36.380 1.00 86.81 83 SER A C 1
ATOM 570 O O . SER A 1 83 ? -33.931 -2.208 36.471 1.00 86.81 83 SER A O 1
ATOM 572 N N . THR A 1 84 ? -34.164 -4.237 37.407 1.00 86.00 84 THR A N 1
ATOM 573 C CA . THR A 1 84 ? -34.647 -3.791 38.726 1.00 86.00 84 THR A CA 1
ATOM 574 C C . THR A 1 84 ? -34.211 -4.759 39.830 1.00 86.00 84 THR A C 1
ATOM 576 O O . THR A 1 84 ? -34.027 -5.942 39.557 1.00 86.00 84 THR A O 1
ATOM 579 N N . PHE A 1 85 ? -34.136 -4.290 41.079 1.00 88.69 85 PHE A N 1
ATOM 580 C CA . PHE A 1 85 ? -33.949 -5.104 42.293 1.00 88.69 85 PHE A CA 1
ATOM 581 C C . PHE A 1 85 ? -34.993 -4.712 43.351 1.00 88.69 85 PHE A C 1
ATOM 583 O O . PHE A 1 85 ? -35.546 -3.611 43.280 1.00 88.69 85 PHE A O 1
ATOM 590 N N . ALA A 1 86 ? -35.290 -5.594 44.308 1.00 88.56 86 ALA A N 1
ATOM 591 C CA . ALA A 1 86 ? -36.425 -5.429 45.223 1.00 88.56 86 ALA A CA 1
ATOM 592 C C . ALA A 1 86 ? -36.086 -5.636 46.706 1.00 88.56 86 ALA A C 1
ATOM 594 O O . ALA A 1 86 ? -36.830 -5.153 47.564 1.00 88.56 86 ALA A O 1
ATOM 595 N N . ALA A 1 87 ? -34.991 -6.325 47.033 1.00 88.25 87 ALA A N 1
ATOM 596 C CA . ALA A 1 87 ? -34.655 -6.660 48.410 1.00 88.25 87 ALA A CA 1
ATOM 597 C C . ALA A 1 87 ? -33.146 -6.661 48.694 1.00 88.25 87 ALA A C 1
ATOM 599 O O . ALA A 1 87 ? -32.293 -6.751 47.811 1.00 88.25 87 ALA A O 1
ATOM 600 N N . VAL A 1 88 ? -32.813 -6.573 49.985 1.00 83.75 88 VAL A N 1
ATOM 601 C CA . VAL A 1 88 ? -31.439 -6.760 50.461 1.00 83.75 88 VAL A CA 1
ATOM 602 C C . VAL A 1 88 ? -3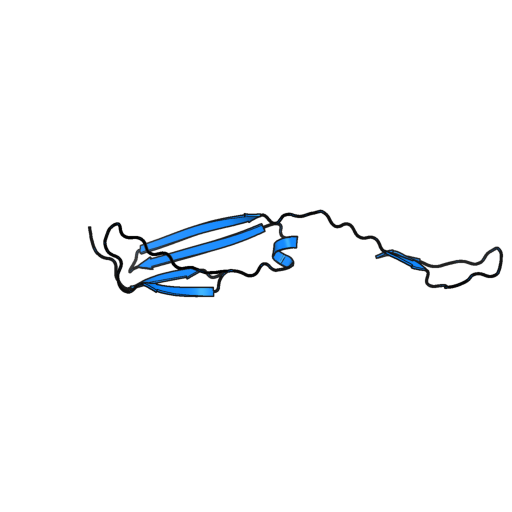1.056 -8.228 50.282 1.00 83.75 88 VAL A C 1
ATOM 604 O O . VAL A 1 88 ? -31.732 -9.109 50.807 1.00 83.75 88 VAL A O 1
ATOM 607 N N . GLY A 1 89 ? -29.953 -8.473 49.572 1.00 93.69 89 GLY A N 1
ATOM 608 C CA . GLY A 1 89 ? -29.465 -9.815 49.238 1.00 93.69 89 GLY A CA 1
ATOM 609 C C . GLY A 1 89 ? -29.637 -10.201 47.767 1.00 93.69 89 GLY A C 1
ATOM 610 O O . GLY A 1 89 ? -29.102 -11.232 47.365 1.00 93.69 89 GLY A O 1
ATOM 611 N N . ASP A 1 90 ? -30.317 -9.378 46.963 1.00 90.81 90 ASP A N 1
ATOM 612 C CA . ASP A 1 90 ? -30.450 -9.608 45.523 1.00 90.81 90 ASP A CA 1
ATOM 613 C C . ASP A 1 90 ? -29.079 -9.563 44.826 1.00 90.81 90 ASP A C 1
ATOM 615 O O . ASP A 1 90 ? -28.264 -8.663 45.055 1.00 90.81 90 ASP A O 1
ATOM 619 N N . VAL A 1 91 ? -28.829 -10.544 43.956 1.00 90.69 91 VAL A N 1
ATOM 620 C CA . VAL A 1 91 ? -27.593 -10.655 43.171 1.00 90.69 91 VAL A CA 1
ATOM 621 C C . VAL A 1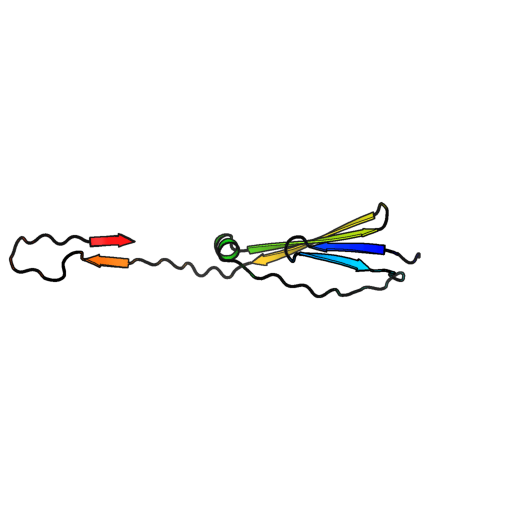 91 ? -27.855 -10.156 41.755 1.00 90.69 91 VAL A C 1
ATOM 623 O O . VAL A 1 91 ? -28.750 -10.659 41.081 1.00 90.69 91 VAL A O 1
ATOM 626 N N . LEU A 1 92 ? -27.053 -9.188 41.306 1.00 92.62 92 LEU A N 1
ATOM 627 C CA . LEU A 1 92 ? -27.098 -8.643 39.948 1.00 92.62 92 LEU A CA 1
ATOM 628 C C . LEU A 1 92 ? -25.921 -9.161 39.131 1.00 92.62 92 LEU A C 1
ATOM 630 O O . LEU A 1 92 ? -24.775 -9.122 39.597 1.00 92.62 92 LEU A O 1
ATOM 634 N N . ASN A 1 93 ? -26.193 -9.595 37.906 1.00 93.75 93 ASN A N 1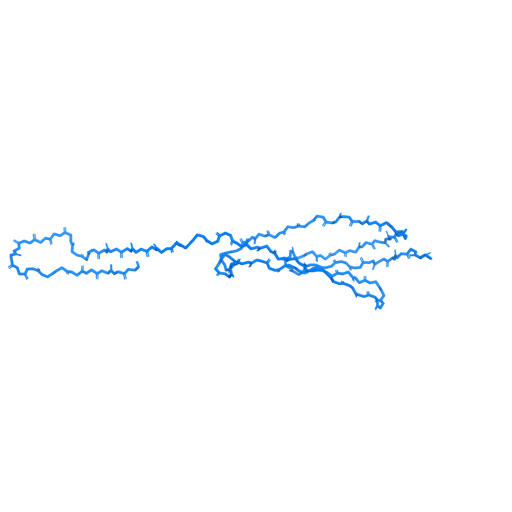
ATOM 635 C CA . ASN A 1 93 ? -25.176 -10.101 37.001 1.00 93.75 93 ASN A CA 1
ATOM 636 C C . ASN A 1 93 ? -24.842 -9.050 35.945 1.00 93.75 93 ASN A C 1
ATOM 638 O O . ASN A 1 93 ? -25.665 -8.228 35.539 1.00 93.75 93 ASN A O 1
ATOM 642 N N . TYR A 1 94 ? -23.582 -9.063 35.519 1.00 92.06 94 TYR A N 1
ATOM 643 C CA . TYR A 1 94 ? -23.072 -8.113 34.545 1.00 92.06 94 TYR A CA 1
ATOM 644 C C . TYR A 1 94 ? -22.253 -8.828 33.485 1.00 92.06 94 TYR A C 1
ATOM 646 O O . TYR A 1 94 ? -21.435 -9.693 33.799 1.00 92.06 94 TYR A O 1
ATOM 654 N N . THR A 1 95 ? -22.424 -8.409 32.239 1.00 89.81 95 THR A N 1
ATOM 655 C CA . THR A 1 95 ? -21.535 -8.774 31.137 1.00 89.81 95 THR A CA 1
ATOM 656 C C . THR A 1 95 ? -20.607 -7.602 30.846 1.00 89.81 95 THR A C 1
ATOM 658 O O . THR A 1 95 ? -21.065 -6.460 30.753 1.00 89.81 95 THR A O 1
ATOM 661 N N . ILE A 1 96 ? -19.308 -7.891 30.753 1.00 87.50 96 ILE A N 1
ATOM 662 C CA . ILE A 1 96 ? -18.264 -6.926 30.403 1.00 87.50 96 ILE A CA 1
ATOM 663 C C . ILE A 1 96 ? -17.687 -7.341 29.050 1.00 87.50 96 ILE A C 1
ATOM 665 O O . ILE A 1 96 ? -17.267 -8.492 28.912 1.00 87.50 96 ILE A O 1
ATOM 669 N N . VAL A 1 97 ? -17.695 -6.421 28.082 1.00 78.62 97 VAL A N 1
ATOM 670 C CA . VAL A 1 97 ? -17.166 -6.610 26.716 1.00 78.62 97 VAL A CA 1
ATOM 671 C C . VAL A 1 97 ? -16.320 -5.415 26.324 1.00 78.62 97 VAL A C 1
ATOM 673 O O . VAL A 1 97 ? -16.781 -4.278 26.599 1.00 78.62 97 VAL A O 1
#

Nearest PDB structures (foldseek):
  6n2e-assembly1_D  TM=4.340E-01  e=2.022E+00  Mus musculus
  5lgk-assembly2_D  TM=2.171E-01  e=9.778E+00  Homo sapiens